Protein AF-A0A957HP42-F1 (afdb_monomer)

Foldseek 3Di:
DDDDDPDDDDPPPVVVVVVVVVVVVVVVVVVCVVVVVVVQQVVLVVCQVVCQWPDFKDADPPFKGFRGWHWDDDAAQKIKIKTAIPAWFKKWKDWPQDWDIDIDTAGRIDIDITRHDDQAWGWIWIDTVRTIIIHTDGGHD

Sequence (141 aa):
MIRREHHAGKGQGLVEYALVLVLVAVVVMAALTLLGPQIGNVFSTVVAGLGGSTGAAVAAPGKPTITMAQFQLRDGNRVVIQVEVSEPTMITVSDKQGGSPVTANCNNGCTPDIFVGGPSSGTLIVTAPGNSKSVFYPAPP

Structure (mmCIF, N/CA/C/O backbone):
data_AF-A0A957HP42-F1
#
_entry.id   AF-A0A957HP42-F1
#
loop_
_atom_site.group_PDB
_atom_site.id
_atom_site.type_symbol
_atom_site.label_atom_id
_atom_site.label_alt_id
_atom_site.label_comp_id
_atom_site.label_asym_id
_atom_site.label_entity_id
_atom_site.label_seq_id
_atom_site.pdbx_PDB_ins_code
_atom_site.Cartn_x
_atom_site.Cartn_y
_atom_site.Cartn_z
_atom_site.occupancy
_atom_site.B_iso_or_equiv
_atom_site.auth_seq_id
_atom_site.auth_comp_id
_atom_site.auth_asym_id
_atom_site.auth_atom_id
_atom_site.pdbx_PDB_model_num
ATOM 1 N N . MET A 1 1 ? 55.758 3.526 -62.093 1.00 48.66 1 MET A N 1
ATOM 2 C CA . MET A 1 1 ? 55.908 3.352 -60.631 1.00 48.66 1 MET A CA 1
ATOM 3 C C . MET A 1 1 ? 54.521 3.257 -60.015 1.00 48.66 1 MET A C 1
ATOM 5 O O . MET A 1 1 ? 53.707 4.143 -60.239 1.00 48.66 1 MET A O 1
ATOM 9 N N . ILE A 1 2 ? 54.224 2.132 -59.363 1.00 56.62 2 ILE A N 1
ATOM 10 C CA . ILE A 1 2 ? 52.902 1.775 -58.831 1.00 56.62 2 ILE A CA 1
ATOM 11 C C . ILE A 1 2 ? 52.727 2.409 -57.443 1.00 56.62 2 ILE A C 1
ATOM 13 O O . ILE A 1 2 ? 53.584 2.250 -56.579 1.00 56.62 2 ILE A O 1
ATOM 17 N N . ARG A 1 3 ? 51.612 3.131 -57.264 1.00 80.12 3 ARG A N 1
ATOM 18 C CA . ARG A 1 3 ? 51.108 3.705 -56.002 1.00 80.12 3 ARG A CA 1
ATOM 19 C C . ARG A 1 3 ? 50.931 2.635 -54.927 1.00 80.12 3 ARG A C 1
ATOM 21 O O . ARG A 1 3 ? 50.341 1.615 -55.270 1.00 80.12 3 ARG A O 1
ATOM 28 N N . ARG A 1 4 ? 51.215 2.954 -53.653 1.00 69.62 4 ARG A N 1
ATOM 29 C CA . ARG A 1 4 ? 50.356 2.616 -52.490 1.00 69.62 4 ARG A CA 1
ATOM 30 C C . ARG A 1 4 ? 50.584 3.604 -51.337 1.00 69.62 4 ARG A C 1
ATOM 32 O O . ARG A 1 4 ? 51.518 3.457 -50.561 1.00 69.62 4 ARG A O 1
ATOM 39 N N . GLU A 1 5 ? 49.691 4.584 -51.231 1.00 66.19 5 GLU A N 1
ATOM 40 C CA . GLU A 1 5 ? 49.451 5.351 -50.006 1.00 66.19 5 GLU A CA 1
ATOM 41 C C . GLU A 1 5 ? 48.684 4.436 -49.035 1.00 66.19 5 GLU A C 1
ATOM 43 O O . GLU A 1 5 ? 47.567 3.998 -49.325 1.00 66.19 5 GLU A O 1
ATOM 48 N N . HIS A 1 6 ? 49.301 4.084 -47.908 1.00 54.78 6 HIS A N 1
ATOM 49 C CA . HIS A 1 6 ? 48.666 3.310 -46.843 1.00 54.78 6 HIS A CA 1
ATOM 50 C C . HIS A 1 6 ? 47.733 4.225 -46.037 1.00 54.78 6 HIS A C 1
ATOM 52 O O . HIS A 1 6 ? 48.156 4.897 -45.099 1.00 54.78 6 HIS A O 1
ATOM 58 N N . HIS A 1 7 ? 46.453 4.257 -46.411 1.00 55.78 7 HIS A N 1
ATOM 59 C CA . HIS A 1 7 ? 45.428 4.987 -45.671 1.00 55.78 7 HIS A CA 1
ATOM 60 C C . HIS A 1 7 ? 45.134 4.350 -44.300 1.00 55.78 7 HIS A C 1
ATOM 62 O O . HIS A 1 7 ? 45.119 3.130 -44.132 1.00 55.78 7 HIS A O 1
ATOM 68 N N . ALA A 1 8 ? 44.931 5.235 -43.324 1.00 57.53 8 ALA A N 1
ATOM 69 C CA . ALA A 1 8 ? 44.820 5.016 -41.889 1.00 57.53 8 ALA A CA 1
ATOM 70 C C . ALA A 1 8 ? 43.832 3.911 -41.467 1.00 57.53 8 ALA A C 1
ATOM 72 O O . ALA A 1 8 ? 42.621 4.056 -41.598 1.00 57.53 8 ALA A O 1
ATOM 73 N N . GLY A 1 9 ? 44.345 2.846 -40.850 1.00 57.22 9 GLY A N 1
ATOM 74 C CA . GLY A 1 9 ? 43.536 1.808 -40.210 1.00 57.22 9 GLY A CA 1
ATOM 75 C C . GLY A 1 9 ? 43.754 1.784 -38.702 1.00 57.22 9 GLY A C 1
ATOM 76 O O . GLY A 1 9 ? 44.596 1.020 -38.236 1.00 57.22 9 GLY A O 1
ATOM 77 N N . LYS A 1 10 ? 43.038 2.616 -37.928 1.00 59.50 10 LYS A N 1
ATOM 78 C CA . LYS A 1 10 ? 42.904 2.403 -36.466 1.00 59.50 10 LYS A CA 1
ATOM 79 C C . LYS A 1 10 ? 41.749 3.138 -35.749 1.00 59.50 10 LYS A C 1
ATOM 81 O O . LYS A 1 10 ? 41.676 3.059 -34.531 1.00 59.50 10 LYS A O 1
ATOM 86 N N . GLY A 1 11 ? 40.843 3.826 -36.455 1.00 56.38 11 GLY A N 1
ATOM 87 C CA . GLY A 1 11 ? 39.751 4.600 -35.824 1.00 56.38 11 GLY A CA 1
ATOM 88 C C . GLY A 1 11 ? 38.321 4.196 -36.201 1.00 56.38 11 GLY A C 1
ATOM 89 O O . GLY A 1 11 ? 37.378 4.672 -35.581 1.00 56.38 11 GLY A O 1
ATOM 90 N N . GLN A 1 12 ? 38.136 3.322 -37.193 1.00 57.66 12 GLN A N 1
ATOM 91 C CA . GLN A 1 12 ? 36.820 3.114 -37.809 1.00 57.66 12 GLN A CA 1
ATOM 92 C C . GLN A 1 12 ? 35.883 2.199 -36.998 1.00 57.66 12 GLN A C 1
ATOM 94 O O . GLN A 1 12 ? 34.676 2.361 -37.072 1.00 57.66 12 GLN A O 1
ATOM 99 N N . GLY A 1 13 ? 36.418 1.320 -36.140 1.00 64.19 13 GLY A N 1
ATOM 100 C CA . GLY A 1 13 ? 35.587 0.450 -35.298 1.00 64.19 13 GLY A CA 1
ATOM 101 C C . GLY A 1 13 ? 35.015 1.136 -34.052 1.00 64.19 13 GLY A C 1
ATOM 102 O O . GLY A 1 13 ? 33.880 0.876 -33.674 1.00 64.19 13 GLY A O 1
ATOM 103 N N . LEU A 1 14 ? 35.763 2.040 -33.403 1.00 82.00 14 LEU A N 1
ATOM 104 C CA . LEU A 1 14 ? 35.334 2.628 -32.121 1.00 82.00 14 LEU A CA 1
ATOM 105 C C . LEU A 1 14 ? 34.072 3.488 -32.253 1.00 82.00 14 LEU A C 1
ATOM 107 O O . LEU A 1 14 ? 33.225 3.466 -31.363 1.00 82.00 14 LEU A O 1
ATOM 111 N N . VAL A 1 15 ? 33.927 4.213 -33.365 1.00 83.88 15 VAL A N 1
ATOM 112 C CA . VAL A 1 15 ? 32.733 5.031 -33.614 1.00 83.88 15 VAL A CA 1
ATOM 113 C C . VAL A 1 15 ? 31.518 4.176 -33.980 1.00 83.88 15 VAL A C 1
ATOM 115 O O . VAL A 1 15 ? 30.416 4.463 -33.525 1.00 83.88 15 VAL A O 1
ATOM 118 N N . GLU A 1 16 ? 31.707 3.088 -34.728 1.00 83.19 16 GLU A N 1
ATOM 119 C CA . GLU A 1 16 ? 30.624 2.168 -35.095 1.00 83.19 16 GLU A CA 1
ATOM 120 C C . GLU A 1 16 ? 30.038 1.480 -33.854 1.00 83.19 16 GLU A C 1
ATOM 122 O O . GLU A 1 16 ? 28.819 1.476 -33.667 1.00 83.19 16 GLU A O 1
ATOM 127 N N . TYR A 1 17 ? 30.890 0.994 -32.942 1.00 88.12 17 TYR A N 1
ATOM 128 C CA . TYR A 1 17 ? 30.423 0.437 -31.668 1.00 88.12 17 TYR A CA 1
ATOM 129 C C . TYR A 1 17 ? 29.781 1.501 -30.773 1.00 88.12 17 TYR A C 1
ATOM 131 O O . TYR A 1 17 ? 28.771 1.218 -30.132 1.00 88.12 17 TYR A O 1
ATOM 139 N N . ALA A 1 18 ? 30.299 2.734 -30.754 1.00 89.06 18 ALA A N 1
ATOM 140 C CA . ALA A 1 18 ? 29.691 3.821 -29.988 1.00 89.06 18 ALA A CA 1
ATOM 141 C C . ALA A 1 18 ? 28.269 4.152 -30.479 1.00 89.06 18 ALA A C 1
ATOM 143 O O . ALA A 1 18 ? 27.368 4.328 -29.660 1.00 89.06 18 ALA A O 1
ATOM 144 N N . LEU A 1 19 ? 28.036 4.173 -31.795 1.00 89.94 19 LEU A N 1
ATOM 145 C CA . LEU A 1 19 ? 26.710 4.440 -32.365 1.00 89.94 19 LEU A CA 1
ATOM 146 C C . LEU A 1 19 ? 25.709 3.315 -32.071 1.00 89.94 19 LEU A C 1
ATOM 148 O O . LEU A 1 19 ? 24.558 3.595 -31.732 1.00 89.94 19 LEU A O 1
ATOM 152 N N . VAL A 1 20 ? 26.143 2.052 -32.122 1.00 92.00 20 VAL A N 1
ATOM 153 C CA . VAL A 1 20 ? 25.298 0.914 -31.723 1.00 92.00 20 VAL A CA 1
ATOM 154 C C . VAL A 1 20 ? 24.983 0.963 -30.225 1.00 92.00 20 VAL A C 1
ATOM 156 O O . VAL A 1 20 ? 23.837 0.738 -29.839 1.00 92.00 20 VAL A O 1
ATOM 159 N N . LEU A 1 21 ? 25.951 1.314 -29.374 1.00 92.81 21 LEU A N 1
ATOM 160 C CA . LEU A 1 21 ? 25.721 1.452 -27.932 1.00 92.81 21 LEU A CA 1
ATOM 161 C C . LEU A 1 21 ? 24.724 2.570 -27.604 1.00 92.81 21 LEU A C 1
ATOM 163 O O . LEU A 1 21 ? 23.861 2.373 -26.750 1.00 92.81 21 LEU A O 1
ATOM 167 N N . VAL A 1 22 ? 24.787 3.708 -28.302 1.00 95.12 22 VAL A N 1
ATOM 168 C CA . VAL A 1 22 ? 23.803 4.793 -28.143 1.00 95.12 22 VAL A CA 1
ATOM 169 C C . VAL A 1 22 ? 22.409 4.330 -28.570 1.00 95.12 22 VAL A C 1
ATOM 171 O O . VAL A 1 22 ? 21.439 4.578 -27.854 1.00 95.12 22 VAL A O 1
ATOM 174 N N . LEU A 1 23 ? 22.297 3.608 -29.689 1.00 95.25 23 LEU A N 1
ATOM 175 C CA . LEU A 1 23 ? 21.017 3.069 -30.152 1.00 95.25 23 LEU A CA 1
ATOM 176 C C . LEU A 1 23 ? 20.411 2.091 -29.133 1.00 95.25 23 LEU A C 1
ATOM 178 O O . LEU A 1 23 ? 19.238 2.215 -28.779 1.00 95.25 23 LEU A O 1
ATOM 182 N N . VAL A 1 24 ? 21.212 1.157 -28.615 1.00 96.44 24 VAL A N 1
ATOM 183 C CA . VAL A 1 24 ? 20.773 0.207 -27.580 1.00 96.44 24 VAL A CA 1
ATOM 184 C C . VAL A 1 24 ? 20.373 0.939 -26.299 1.00 96.44 24 VAL A C 1
ATOM 186 O O . VAL A 1 24 ? 19.346 0.606 -25.711 1.00 96.44 24 VAL A O 1
ATOM 189 N N . ALA A 1 25 ? 21.120 1.966 -25.885 1.00 96.50 25 ALA A N 1
ATOM 190 C CA . ALA A 1 25 ? 20.790 2.755 -24.699 1.00 96.50 25 ALA A CA 1
ATOM 191 C C . ALA A 1 25 ? 19.409 3.422 -24.813 1.00 96.50 25 ALA A C 1
ATOM 193 O O . ALA A 1 25 ? 18.625 3.367 -23.866 1.00 96.50 25 ALA A O 1
ATOM 194 N N . VAL A 1 26 ? 19.070 3.989 -25.977 1.00 96.56 26 VAL A N 1
ATOM 195 C CA . VAL A 1 26 ? 17.741 4.580 -26.221 1.00 96.56 26 VAL A CA 1
ATOM 196 C C . VAL A 1 26 ? 16.641 3.521 -26.132 1.00 96.56 26 VAL A C 1
ATOM 198 O O . VAL A 1 26 ? 15.614 3.754 -25.492 1.00 96.56 26 VAL A O 1
ATOM 201 N N . VAL A 1 27 ? 16.863 2.342 -26.719 1.00 96.81 27 VAL A N 1
ATOM 202 C CA . VAL A 1 27 ? 15.902 1.230 -26.659 1.00 96.81 27 VAL A CA 1
ATOM 203 C C . VAL A 1 27 ? 15.682 0.761 -25.219 1.00 96.81 27 VAL A C 1
ATOM 205 O O . VAL A 1 27 ? 14.538 0.574 -24.813 1.00 96.81 27 VAL A O 1
ATOM 208 N N . VAL A 1 28 ? 16.744 0.616 -24.423 1.00 96.81 28 VAL A N 1
ATOM 209 C CA . VAL A 1 28 ? 16.635 0.214 -23.010 1.00 96.81 28 VAL A CA 1
ATOM 210 C C . VAL A 1 28 ? 15.888 1.268 -22.194 1.00 96.81 28 VAL A C 1
ATOM 212 O O . VAL A 1 28 ? 15.012 0.912 -21.409 1.00 96.81 28 VAL A O 1
ATOM 215 N N . MET A 1 29 ? 16.169 2.557 -22.407 1.00 96.38 29 MET A N 1
ATOM 216 C CA . MET A 1 29 ? 15.436 3.638 -21.740 1.00 96.38 29 MET A CA 1
ATOM 217 C C . MET A 1 29 ? 13.943 3.595 -22.076 1.00 96.38 29 MET A C 1
ATOM 219 O O . MET A 1 29 ? 13.118 3.693 -21.171 1.00 96.38 29 MET A O 1
ATOM 223 N N . ALA A 1 30 ? 13.586 3.390 -23.346 1.00 96.38 30 ALA A N 1
ATOM 224 C CA . ALA A 1 30 ? 12.192 3.231 -23.756 1.00 96.38 30 ALA A CA 1
ATOM 225 C C . ALA A 1 30 ? 11.546 1.981 -23.131 1.00 96.38 30 ALA A C 1
ATOM 227 O O . ALA A 1 30 ? 10.423 2.039 -22.636 1.00 96.38 30 ALA A O 1
ATOM 228 N N . ALA A 1 31 ? 12.255 0.852 -23.093 1.00 95.81 31 ALA A N 1
ATOM 229 C CA . ALA A 1 31 ? 11.741 -0.367 -22.477 1.00 95.81 31 ALA A CA 1
ATOM 230 C C . ALA A 1 31 ? 11.483 -0.184 -20.970 1.00 95.81 31 ALA A C 1
ATOM 232 O O . ALA A 1 31 ? 10.421 -0.569 -20.483 1.00 95.81 31 ALA A O 1
ATOM 233 N N . LEU A 1 32 ? 12.412 0.437 -20.234 1.00 95.44 32 LEU A N 1
ATOM 234 C CA . 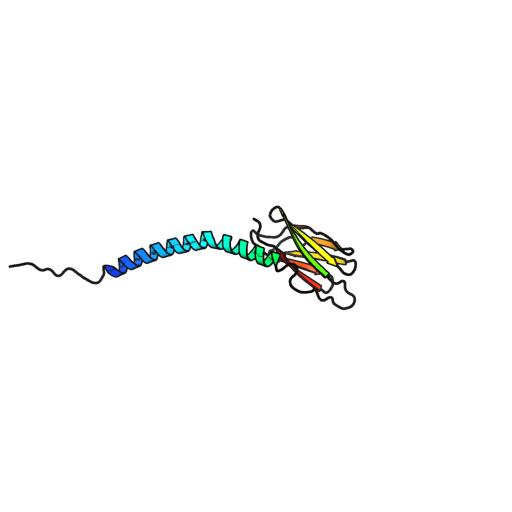LEU A 1 32 ? 12.275 0.661 -18.791 1.00 95.44 32 LEU A CA 1
ATOM 235 C C . LEU A 1 32 ? 11.141 1.637 -18.451 1.00 95.44 32 LEU A C 1
ATOM 237 O O . LEU A 1 32 ? 10.434 1.414 -17.468 1.00 95.44 32 LEU A O 1
ATOM 241 N N . THR A 1 33 ? 10.931 2.687 -19.251 1.00 94.75 33 THR A N 1
ATOM 242 C CA . THR A 1 33 ? 9.847 3.654 -19.002 1.00 94.75 33 THR A CA 1
ATOM 243 C C . THR A 1 33 ? 8.464 3.063 -19.263 1.00 94.75 33 THR A C 1
ATOM 245 O O . THR A 1 33 ? 7.529 3.392 -18.536 1.00 94.75 33 THR A O 1
ATOM 248 N N . LEU A 1 34 ? 8.328 2.165 -20.245 1.00 92.81 34 LEU A N 1
ATOM 249 C CA . LEU A 1 34 ? 7.057 1.498 -20.545 1.00 92.81 34 LEU A CA 1
ATOM 250 C C . LEU A 1 34 ? 6.764 0.335 -19.587 1.00 92.81 34 LEU A C 1
ATOM 252 O O . LEU A 1 34 ? 5.640 0.196 -19.107 1.00 92.81 34 LEU A O 1
ATOM 256 N N . LEU A 1 35 ? 7.759 -0.512 -19.313 1.00 94.00 35 LEU A N 1
ATOM 257 C CA . LEU A 1 35 ? 7.564 -1.733 -18.525 1.00 94.00 35 LEU A CA 1
ATOM 258 C C . LEU A 1 35 ? 7.594 -1.479 -17.015 1.00 94.00 35 LEU A C 1
ATOM 260 O O . LEU A 1 35 ? 6.951 -2.215 -16.268 1.00 94.00 35 LEU A O 1
ATOM 264 N N . GLY A 1 36 ? 8.303 -0.444 -16.553 1.00 90.25 36 GLY A N 1
ATOM 265 C CA . GLY A 1 36 ? 8.434 -0.126 -15.128 1.00 90.25 36 GLY A CA 1
ATOM 266 C C . GLY A 1 36 ? 7.085 -0.015 -14.399 1.00 90.25 36 GLY A C 1
ATOM 267 O O . GLY A 1 36 ? 6.869 -0.752 -13.433 1.00 90.25 36 GLY A O 1
ATOM 268 N N . PRO A 1 37 ? 6.146 0.831 -14.868 1.00 88.81 37 PRO A N 1
ATOM 269 C CA . PRO A 1 37 ? 4.826 0.967 -14.247 1.00 88.81 37 PRO A CA 1
ATOM 270 C C . PRO A 1 37 ? 3.995 -0.321 -14.292 1.00 88.81 37 PRO A C 1
ATOM 272 O O . PRO A 1 37 ? 3.349 -0.677 -13.309 1.00 88.81 37 PRO A O 1
ATOM 275 N N . GLN A 1 38 ? 4.049 -1.060 -15.406 1.00 90.31 38 GLN A N 1
ATOM 276 C CA . GLN A 1 38 ? 3.277 -2.297 -15.573 1.00 90.31 38 GLN A CA 1
ATOM 277 C C . GLN A 1 38 ? 3.693 -3.361 -14.552 1.00 90.31 38 GLN A C 1
ATOM 279 O O . GLN A 1 38 ? 2.844 -3.966 -13.896 1.00 90.31 38 GLN A O 1
ATOM 284 N N . ILE A 1 39 ? 5.002 -3.551 -14.370 1.00 91.31 39 ILE A N 1
ATOM 285 C CA . ILE A 1 39 ? 5.550 -4.495 -13.389 1.00 91.31 39 ILE A CA 1
ATOM 286 C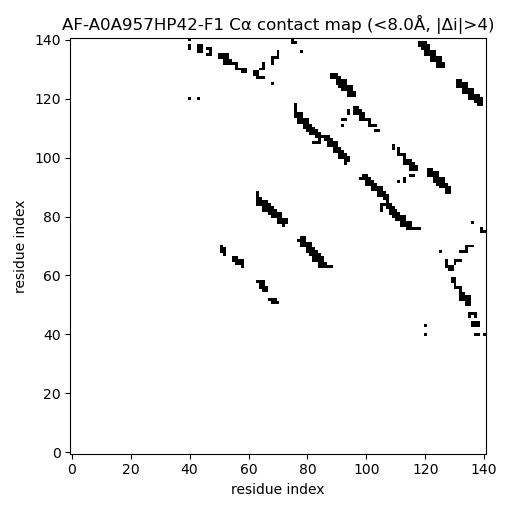 C . ILE A 1 39 ? 5.187 -4.053 -11.963 1.00 91.31 39 ILE A C 1
ATOM 288 O O . ILE A 1 39 ? 4.791 -4.885 -11.143 1.00 91.31 39 ILE A O 1
ATOM 292 N N . GLY A 1 40 ? 5.270 -2.748 -11.680 1.00 89.25 40 GLY A N 1
ATOM 293 C CA . GLY A 1 40 ? 4.893 -2.173 -10.388 1.00 89.25 40 GLY A CA 1
ATOM 294 C C . GLY A 1 40 ? 3.439 -2.463 -10.010 1.00 89.25 40 GLY A C 1
ATOM 295 O O . GLY A 1 40 ? 3.180 -2.936 -8.903 1.00 89.25 40 GLY A O 1
ATOM 296 N N . ASN A 1 41 ? 2.500 -2.265 -10.938 1.00 88.94 41 ASN A N 1
ATOM 297 C CA . ASN A 1 41 ? 1.071 -2.491 -10.696 1.00 88.94 41 ASN A CA 1
ATOM 298 C C . ASN A 1 41 ? 0.750 -3.969 -10.428 1.00 88.94 41 ASN A C 1
ATOM 300 O O . ASN A 1 41 ? -0.022 -4.285 -9.516 1.00 88.94 41 ASN A O 1
ATOM 304 N N . VAL A 1 42 ? 1.381 -4.885 -11.170 1.00 90.25 42 VAL A N 1
ATOM 305 C CA . VAL A 1 42 ? 1.215 -6.332 -10.956 1.00 90.25 42 VAL A CA 1
ATOM 306 C C . VAL A 1 42 ? 1.744 -6.737 -9.583 1.00 90.25 42 VAL A C 1
ATOM 308 O O . VAL A 1 42 ? 1.022 -7.365 -8.808 1.00 90.25 42 VAL A O 1
ATOM 311 N N . PHE A 1 43 ? 2.979 -6.349 -9.247 1.00 89.88 43 PHE A N 1
ATOM 312 C CA . PHE A 1 43 ? 3.573 -6.699 -7.956 1.00 89.88 43 PHE A CA 1
ATOM 313 C C . PHE A 1 43 ? 2.771 -6.113 -6.792 1.00 89.88 43 PHE A C 1
ATOM 315 O O . PHE A 1 43 ? 2.512 -6.791 -5.801 1.00 89.88 43 PHE A O 1
ATOM 322 N N . SER A 1 44 ? 2.312 -4.875 -6.944 1.00 88.50 44 SER A N 1
ATOM 323 C CA . SER A 1 44 ? 1.473 -4.200 -5.968 1.00 88.50 44 SER A CA 1
ATOM 324 C C . SER A 1 44 ? 0.148 -4.931 -5.720 1.00 88.50 44 SER A C 1
ATOM 326 O O . SER A 1 44 ? -0.217 -5.178 -4.573 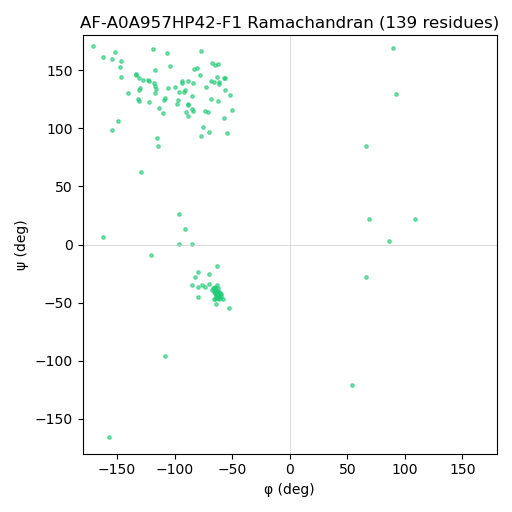1.00 88.50 44 SER A O 1
ATOM 328 N N . THR A 1 45 ? -0.536 -5.364 -6.781 1.00 88.38 45 THR A N 1
ATOM 329 C CA . THR A 1 45 ? -1.785 -6.138 -6.671 1.00 88.38 45 THR A CA 1
ATOM 330 C C . THR A 1 45 ? -1.562 -7.453 -5.925 1.00 88.38 45 THR A C 1
ATOM 332 O O . THR A 1 45 ? -2.353 -7.821 -5.056 1.00 88.38 45 THR A O 1
ATOM 335 N N . VAL A 1 46 ? -0.452 -8.137 -6.211 1.00 88.44 46 VAL A N 1
ATOM 336 C CA . VAL A 1 46 ? -0.069 -9.385 -5.538 1.00 88.44 46 VAL A CA 1
ATOM 337 C C . VAL A 1 46 ? 0.228 -9.146 -4.056 1.00 88.44 46 VAL A C 1
ATOM 339 O O . VAL A 1 46 ? -0.301 -9.862 -3.206 1.00 88.44 46 VAL A O 1
ATOM 342 N N . VAL A 1 47 ? 1.015 -8.118 -3.724 1.00 86.19 47 VAL A N 1
ATOM 343 C CA . VAL A 1 47 ? 1.307 -7.749 -2.329 1.00 86.19 47 VAL A CA 1
ATOM 344 C C . VAL A 1 47 ? 0.040 -7.340 -1.590 1.00 86.19 47 VAL A C 1
ATOM 346 O O . VAL A 1 47 ? -0.104 -7.695 -0.430 1.00 86.19 47 VAL A O 1
ATOM 349 N N . ALA A 1 48 ? -0.899 -6.653 -2.235 1.00 83.94 48 ALA A N 1
ATOM 350 C CA . ALA A 1 48 ? -2.173 -6.315 -1.616 1.00 83.94 48 ALA A CA 1
ATOM 351 C C . ALA A 1 48 ? -3.015 -7.569 -1.333 1.00 83.94 48 ALA A C 1
ATOM 353 O O . ALA A 1 48 ? -3.493 -7.753 -0.216 1.00 83.94 48 ALA A O 1
ATOM 354 N N . GLY A 1 49 ? -3.126 -8.476 -2.308 1.00 79.75 49 GLY A N 1
ATOM 355 C CA . GLY A 1 49 ? -3.858 -9.734 -2.149 1.00 79.75 49 GLY A CA 1
ATOM 356 C C . GLY A 1 49 ? -3.263 -10.668 -1.087 1.00 79.75 49 GLY A C 1
ATOM 357 O O . GLY A 1 49 ? -4.008 -11.335 -0.375 1.00 79.75 49 GLY A O 1
ATOM 358 N N . LEU A 1 50 ? -1.934 -10.694 -0.944 1.00 83.31 50 LEU A N 1
ATOM 359 C CA . LEU A 1 50 ? -1.225 -11.492 0.070 1.00 83.31 50 LEU A CA 1
ATOM 360 C C . LEU A 1 50 ? -1.129 -10.785 1.431 1.00 83.31 50 LEU A C 1
ATOM 362 O O . LEU A 1 50 ? -1.146 -11.425 2.479 1.00 83.31 50 LEU A O 1
ATOM 366 N N . GLY A 1 51 ? -0.983 -9.463 1.413 1.00 68.56 51 GLY A N 1
ATOM 367 C CA . GLY A 1 51 ? -0.678 -8.587 2.544 1.00 68.56 51 GLY A CA 1
ATOM 368 C C . GLY A 1 51 ? -1.909 -7.944 3.170 1.00 68.56 51 GLY A C 1
ATOM 369 O O . GLY A 1 51 ? -1.799 -6.870 3.770 1.00 68.56 51 GLY A O 1
ATOM 370 N N . GLY A 1 52 ? -3.072 -8.591 3.052 1.00 67.44 52 GLY A N 1
ATOM 371 C CA . GLY A 1 52 ? -4.255 -8.274 3.841 1.00 67.44 52 GLY A CA 1
ATOM 372 C C . GLY A 1 52 ? -3.908 -8.311 5.330 1.00 67.44 52 GLY A C 1
ATOM 373 O O . GLY A 1 52 ? -3.909 -9.362 5.965 1.00 67.44 52 GLY A O 1
ATOM 374 N N . SER A 1 53 ? -3.601 -7.141 5.888 1.00 64.56 53 SER A N 1
ATOM 375 C CA . SER A 1 53 ? -3.203 -6.934 7.279 1.00 64.56 53 SER A CA 1
ATOM 376 C C . SER A 1 53 ? -1.837 -7.580 7.639 1.00 64.56 53 SER A C 1
ATOM 378 O O . SER A 1 53 ? -1.756 -8.668 8.211 1.00 64.56 53 SER A O 1
ATOM 380 N N . THR A 1 54 ? -0.715 -6.896 7.392 1.00 64.19 54 THR A N 1
ATOM 381 C CA . THR A 1 54 ? 0.628 -7.417 7.729 1.00 64.19 54 THR A CA 1
ATOM 382 C C . THR A 1 54 ? 0.871 -7.442 9.249 1.00 64.19 54 THR A C 1
ATOM 384 O O . THR A 1 54 ? 1.212 -6.427 9.851 1.00 64.19 54 THR A O 1
ATOM 387 N N . GLY A 1 55 ? 0.662 -8.614 9.870 1.00 66.00 55 GLY A N 1
ATOM 388 C CA . GLY A 1 55 ? 1.041 -8.966 11.256 1.00 66.00 55 GLY A CA 1
ATOM 389 C C . GLY A 1 55 ? -0.037 -8.723 12.320 1.00 66.00 55 GLY A C 1
ATOM 390 O O . GLY A 1 55 ? -0.616 -7.652 12.364 1.00 66.00 55 GLY A O 1
ATOM 391 N N . ALA A 1 56 ? -0.362 -9.694 13.178 1.00 69.88 56 ALA A N 1
ATOM 392 C CA . ALA A 1 56 ? -1.381 -9.520 14.225 1.00 69.88 56 ALA A CA 1
ATOM 393 C C . ALA A 1 56 ? -1.112 -8.256 15.069 1.00 69.88 56 ALA A C 1
ATOM 395 O O . ALA A 1 56 ? 0.006 -8.062 15.546 1.00 69.88 56 ALA A O 1
ATOM 396 N N . ALA A 1 57 ? -2.111 -7.381 15.231 1.00 75.75 57 ALA A N 1
ATOM 397 C CA . ALA A 1 57 ? -1.953 -6.233 16.113 1.00 75.75 57 ALA A CA 1
ATOM 398 C C . ALA A 1 57 ? -1.937 -6.757 17.550 1.00 75.75 57 ALA A C 1
ATOM 400 O O . ALA A 1 57 ? -2.928 -7.303 18.025 1.00 75.75 57 ALA A O 1
ATOM 401 N N . VAL A 1 58 ? -0.808 -6.622 18.238 1.00 79.00 58 VAL A N 1
ATOM 402 C CA . VAL A 1 58 ? -0.724 -6.977 19.656 1.00 79.00 58 VAL A CA 1
ATOM 403 C C . VAL A 1 58 ? -1.198 -5.769 20.452 1.00 79.00 58 VAL A C 1
ATOM 405 O O . VAL A 1 58 ? -0.599 -4.699 20.361 1.00 79.00 58 VAL A O 1
ATOM 408 N N . ALA A 1 59 ? -2.300 -5.911 21.188 1.00 82.75 59 ALA A N 1
ATOM 409 C CA . ALA A 1 59 ? -2.780 -4.855 22.071 1.00 82.75 59 ALA A CA 1
ATOM 410 C C . ALA A 1 59 ? -1.979 -4.798 23.372 1.00 82.75 59 ALA A C 1
ATOM 412 O O . ALA A 1 59 ? -1.580 -5.822 23.929 1.00 82.75 59 ALA A O 1
ATOM 413 N N . ALA A 1 60 ? -1.802 -3.582 23.885 1.00 84.00 60 ALA A N 1
ATOM 414 C CA . ALA A 1 60 ? -1.423 -3.390 25.276 1.00 84.00 60 ALA A CA 1
ATOM 415 C C . ALA A 1 60 ? -2.516 -3.944 26.225 1.00 84.00 60 ALA A C 1
ATOM 417 O O . ALA A 1 60 ? -3.690 -3.996 25.846 1.00 84.00 60 ALA A O 1
ATOM 418 N N . PRO A 1 61 ? -2.174 -4.328 27.471 1.00 85.12 61 PRO A N 1
ATOM 419 C CA . PRO A 1 61 ? -3.148 -4.843 28.434 1.00 85.12 61 PRO A CA 1
ATOM 420 C C . PRO A 1 61 ? -4.308 -3.865 28.680 1.00 85.12 61 PRO A C 1
ATOM 422 O O . PRO A 1 61 ? -4.084 -2.675 28.906 1.00 85.12 61 PRO A O 1
ATOM 425 N N . GLY A 1 62 ? -5.546 -4.370 28.650 1.00 86.94 62 GLY A N 1
ATOM 426 C CA . GLY A 1 62 ? -6.756 -3.567 28.871 1.00 86.94 62 GLY A CA 1
ATOM 427 C C . GLY A 1 62 ? -7.069 -2.567 27.750 1.00 86.94 62 GLY A C 1
ATOM 428 O O . GLY A 1 62 ? -7.736 -1.561 28.000 1.00 86.94 62 GLY A O 1
ATOM 429 N N . LYS A 1 63 ? -6.543 -2.792 26.539 1.00 89.62 63 LYS A N 1
ATOM 430 C CA . LYS A 1 63 ? -6.840 -2.002 25.340 1.00 89.62 63 LYS A CA 1
ATOM 431 C C . LYS A 1 63 ? -7.512 -2.856 24.256 1.00 89.62 63 LYS A C 1
ATOM 433 O O . LYS A 1 63 ? -7.207 -4.045 24.151 1.00 89.62 63 LYS A O 1
ATOM 438 N N . PRO A 1 64 ? -8.369 -2.250 23.412 1.00 91.38 64 PRO A N 1
ATOM 439 C CA . PRO A 1 64 ? -9.002 -2.940 22.294 1.00 91.38 64 PRO A CA 1
ATOM 440 C C . PRO A 1 64 ? -7.954 -3.452 21.301 1.00 91.38 64 PRO A C 1
ATOM 442 O O . PRO A 1 64 ? -6.999 -2.753 20.951 1.00 91.38 64 PRO A O 1
ATOM 445 N N . THR A 1 65 ? -8.146 -4.675 20.815 1.00 91.12 65 THR A N 1
ATOM 446 C CA . THR A 1 65 ? -7.288 -5.301 19.805 1.00 91.12 65 THR A CA 1
ATOM 447 C C . THR A 1 65 ? -7.883 -5.123 18.418 1.00 91.12 65 THR A C 1
ATOM 449 O O . THR A 1 65 ? -9.054 -5.433 18.221 1.00 91.12 65 THR A O 1
ATOM 452 N N . ILE A 1 66 ? -7.079 -4.675 17.447 1.00 92.25 66 ILE A N 1
ATOM 453 C CA . ILE A 1 66 ? -7.453 -4.749 16.028 1.00 92.25 66 ILE A CA 1
ATOM 454 C C . ILE A 1 66 ? -7.300 -6.210 15.587 1.00 92.25 66 ILE A C 1
ATOM 456 O O . ILE A 1 66 ? -6.183 -6.680 15.355 1.00 92.25 66 ILE A O 1
ATOM 460 N N . THR A 1 67 ? -8.409 -6.938 15.496 1.00 90.06 67 THR A N 1
ATOM 461 C CA . THR A 1 67 ? -8.419 -8.353 15.095 1.00 90.06 67 THR A CA 1
ATOM 462 C C . THR A 1 67 ? -8.235 -8.504 13.590 1.00 90.06 67 THR A C 1
ATOM 464 O O . THR A 1 67 ? -7.526 -9.406 13.144 1.00 90.06 67 THR A O 1
ATOM 467 N N . MET A 1 68 ? -8.784 -7.575 12.804 1.00 88.69 68 MET A N 1
ATOM 468 C CA . MET A 1 68 ? -8.688 -7.580 11.347 1.00 88.69 68 MET A CA 1
ATOM 469 C C . MET A 1 68 ? -8.639 -6.152 10.797 1.00 88.69 68 MET A C 1
ATOM 471 O O . MET A 1 68 ? -9.290 -5.254 11.321 1.00 88.69 68 MET A O 1
ATOM 475 N N . ALA A 1 69 ? -7.873 -5.943 9.725 1.00 90.12 69 ALA A N 1
ATOM 476 C CA . ALA A 1 69 ? -7.914 -4.712 8.940 1.00 90.12 69 ALA A CA 1
ATOM 477 C C . ALA A 1 69 ? -7.584 -5.020 7.475 1.00 90.12 69 ALA A C 1
ATOM 479 O O . ALA A 1 69 ? -6.435 -5.306 7.145 1.00 90.12 69 ALA A O 1
ATOM 480 N N . GLN A 1 70 ? -8.577 -4.994 6.595 1.00 88.50 70 GLN A N 1
ATOM 481 C CA . GLN A 1 70 ? -8.418 -5.334 5.181 1.00 88.50 70 GLN A CA 1
ATOM 482 C C . GLN A 1 70 ? -8.873 -4.175 4.308 1.00 88.50 70 GLN A C 1
ATOM 484 O O . GLN A 1 70 ? -9.851 -3.505 4.623 1.00 88.50 70 GLN A O 1
ATOM 489 N N . PHE A 1 71 ? -8.163 -3.923 3.213 1.00 87.56 71 PHE A N 1
ATOM 490 C CA . PHE A 1 71 ? -8.594 -2.932 2.236 1.00 87.56 71 PHE A CA 1
ATOM 491 C C . PHE A 1 71 ? -9.611 -3.547 1.272 1.00 87.56 71 PHE A C 1
ATOM 493 O O . PHE A 1 71 ? -9.566 -4.736 0.958 1.00 87.56 71 PHE A O 1
ATOM 500 N N . GLN A 1 72 ? -10.492 -2.702 0.763 1.00 86.12 72 GLN A N 1
ATOM 501 C CA . GLN A 1 72 ? -11.316 -2.946 -0.403 1.00 86.12 72 GLN A CA 1
ATOM 502 C C . GLN A 1 72 ? -11.197 -1.739 -1.330 1.00 86.12 72 GLN A C 1
ATOM 504 O O . GLN A 1 72 ? -11.273 -0.583 -0.900 1.00 86.12 72 GLN A O 1
ATOM 509 N N . LEU A 1 73 ? -10.982 -2.018 -2.612 1.00 77.00 73 LEU A N 1
ATOM 510 C CA . LEU A 1 73 ? -10.947 -0.986 -3.639 1.00 77.00 73 LEU A CA 1
ATOM 511 C C . LEU A 1 73 ? -12.361 -0.473 -3.886 1.00 77.00 73 LEU A C 1
ATOM 513 O O . LEU A 1 73 ? -13.303 -1.261 -3.978 1.00 77.00 73 LEU A O 1
ATOM 517 N N . ARG A 1 74 ? -12.490 0.851 -3.983 1.00 81.00 74 ARG A N 1
ATOM 518 C CA . ARG A 1 74 ? -13.727 1.511 -4.393 1.00 81.00 74 ARG A CA 1
ATOM 519 C C . ARG A 1 74 ? -13.526 2.088 -5.792 1.00 81.00 74 ARG A C 1
ATOM 521 O O . ARG A 1 74 ? -13.578 1.334 -6.752 1.00 81.00 74 ARG A O 1
ATOM 528 N N . ASP A 1 75 ? -13.182 3.371 -5.892 1.00 78.38 75 ASP A N 1
ATOM 529 C CA . ASP A 1 75 ? -13.021 4.097 -7.153 1.00 78.38 75 ASP A CA 1
ATOM 530 C C . ASP A 1 75 ? -11.818 5.051 -7.066 1.00 78.38 75 ASP A C 1
ATOM 532 O O . ASP A 1 75 ? -11.708 5.838 -6.119 1.00 78.38 75 ASP A O 1
ATOM 536 N N . GLY A 1 76 ? -10.923 5.010 -8.059 1.00 79.88 76 GLY A N 1
ATOM 537 C CA . GLY A 1 76 ? -9.735 5.872 -8.122 1.00 79.88 76 GLY A CA 1
ATOM 538 C C . GLY A 1 76 ? -8.870 5.798 -6.854 1.00 79.88 76 GLY A C 1
ATOM 539 O O . GLY A 1 76 ? -8.421 4.724 -6.469 1.00 79.88 76 GLY A O 1
ATOM 540 N N . ASN A 1 77 ? -8.674 6.943 -6.186 1.00 84.25 77 ASN A N 1
ATOM 541 C CA . ASN A 1 77 ? -7.891 7.079 -4.945 1.00 84.25 77 ASN A CA 1
ATOM 542 C C . ASN A 1 77 ? -8.715 6.922 -3.648 1.00 84.25 77 ASN A C 1
ATOM 544 O O . ASN A 1 77 ? -8.254 7.298 -2.568 1.00 84.25 77 ASN A O 1
ATOM 548 N N . ARG A 1 78 ? -9.953 6.414 -3.714 1.00 86.81 78 ARG A N 1
ATOM 549 C CA . ARG A 1 78 ? -10.751 6.115 -2.513 1.00 86.81 78 ARG A CA 1
ATOM 550 C C . ARG A 1 78 ? -10.653 4.638 -2.159 1.00 86.81 78 ARG A C 1
ATOM 552 O O . ARG A 1 78 ? -11.058 3.773 -2.935 1.00 86.81 78 ARG A O 1
ATOM 559 N N . VAL A 1 79 ? -10.175 4.370 -0.947 1.00 88.56 79 VAL A N 1
ATOM 560 C CA . VAL A 1 79 ? -10.024 3.020 -0.394 1.00 88.56 79 VAL A CA 1
ATOM 561 C C . VAL A 1 79 ? -10.941 2.878 0.813 1.00 88.56 79 VAL A C 1
ATOM 563 O O . VAL A 1 79 ? -10.990 3.764 1.666 1.00 88.56 79 VAL A O 1
ATOM 566 N N . VAL A 1 80 ? -11.671 1.767 0.889 1.00 90.81 80 VAL A N 1
ATOM 567 C CA . VAL A 1 80 ? -12.475 1.406 2.064 1.00 90.81 80 VAL A CA 1
ATOM 568 C C . VAL A 1 80 ? -11.688 0.395 2.879 1.00 90.81 80 VAL A C 1
ATOM 570 O O . VAL A 1 80 ? -11.127 -0.541 2.316 1.00 90.81 80 VAL A O 1
ATOM 573 N N . ILE A 1 81 ? -11.639 0.551 4.197 1.00 92.00 81 ILE A N 1
ATOM 574 C CA . ILE A 1 81 ? -11.002 -0.431 5.078 1.00 92.00 81 ILE A CA 1
ATOM 575 C C . ILE A 1 81 ? -12.078 -1.150 5.870 1.00 92.00 81 ILE A C 1
ATOM 577 O O . ILE A 1 81 ? -12.823 -0.504 6.587 1.00 92.00 81 ILE A O 1
ATOM 581 N N . GLN A 1 82 ? -12.137 -2.475 5.802 1.00 92.44 82 GLN A N 1
ATOM 582 C CA . GLN A 1 82 ? -12.895 -3.283 6.753 1.00 92.44 82 GLN A CA 1
ATOM 583 C C . GLN A 1 82 ? -12.034 -3.527 7.990 1.00 92.44 82 GLN A C 1
ATOM 585 O O . GLN A 1 82 ? -10.994 -4.181 7.895 1.00 92.44 82 GLN A O 1
ATOM 590 N N . VAL A 1 83 ? -12.447 -2.994 9.138 1.00 93.62 83 VAL A N 1
ATOM 591 C CA . VAL A 1 83 ? -11.752 -3.183 10.418 1.00 93.62 83 VAL A CA 1
ATOM 592 C C . VAL A 1 83 ? -12.658 -3.925 11.387 1.00 93.62 83 VAL A C 1
ATOM 594 O O . VAL A 1 83 ? -13.837 -3.594 11.511 1.00 93.62 83 VAL A O 1
ATOM 597 N N . GLU A 1 84 ? -12.085 -4.889 12.098 1.00 92.38 84 GLU A N 1
ATOM 598 C CA . GLU A 1 84 ? -12.718 -5.599 13.207 1.00 92.38 84 GLU A CA 1
ATOM 599 C C . GLU A 1 84 ? -11.913 -5.348 14.487 1.00 92.38 84 GLU A C 1
ATOM 601 O O . GLU A 1 84 ? -10.675 -5.295 14.465 1.00 92.38 84 GLU A O 1
ATOM 606 N N . VAL A 1 85 ? -12.623 -5.130 15.595 1.00 93.00 85 VAL A N 1
ATOM 607 C CA . VAL A 1 85 ? -12.033 -4.786 16.896 1.00 93.00 85 VAL A CA 1
ATOM 608 C C . VAL A 1 85 ? -12.653 -5.621 18.007 1.00 93.00 85 VAL A C 1
ATOM 610 O O . VAL A 1 85 ? -13.844 -5.915 17.975 1.00 93.00 85 VAL A O 1
ATOM 613 N N . SER A 1 86 ? -11.854 -5.973 19.016 1.00 91.81 86 SER A N 1
ATOM 614 C CA . SER A 1 86 ? -12.316 -6.800 20.141 1.00 91.81 86 SER A CA 1
ATOM 615 C C . SER A 1 86 ? -13.295 -6.087 21.082 1.00 91.81 86 SER A C 1
ATOM 617 O O . SER A 1 86 ? -14.060 -6.748 21.774 1.00 91.81 86 SER A O 1
ATOM 619 N N . GLU A 1 87 ? -13.241 -4.754 21.149 1.00 91.50 87 GLU A N 1
ATOM 620 C CA . GLU A 1 87 ? -14.070 -3.911 22.018 1.00 91.50 87 GLU A CA 1
ATOM 621 C C . GLU A 1 87 ? -14.371 -2.568 21.319 1.00 91.50 87 GLU A C 1
ATOM 623 O O . GLU A 1 87 ? -13.603 -2.164 20.436 1.00 91.50 87 GLU A O 1
ATOM 628 N N . PRO A 1 88 ? -15.444 -1.846 21.705 1.00 94.00 88 PRO A N 1
ATOM 629 C CA . PRO A 1 88 ? -15.824 -0.591 21.062 1.00 94.00 88 PRO A CA 1
ATOM 630 C C . PRO A 1 88 ? -14.732 0.477 21.209 1.00 94.00 88 PRO A C 1
ATOM 632 O O . PRO A 1 88 ? -14.330 0.815 22.325 1.00 94.00 88 PRO A O 1
ATOM 635 N N . THR A 1 89 ? -14.236 1.028 20.099 1.00 94.06 89 THR A N 1
ATOM 636 C CA . THR A 1 89 ? -13.129 1.992 20.139 1.00 94.06 89 THR A CA 1
ATOM 637 C C . THR A 1 89 ? -13.094 2.957 18.961 1.00 94.06 89 THR A C 1
ATOM 639 O O . THR A 1 89 ? -13.648 2.698 17.894 1.00 94.06 89 THR A O 1
ATOM 642 N N . MET A 1 90 ? -12.396 4.074 19.161 1.00 94.88 90 MET A N 1
ATOM 643 C CA . MET A 1 90 ? -12.081 5.036 18.111 1.00 94.88 90 MET A CA 1
ATOM 644 C C . MET A 1 90 ? -10.776 4.624 17.435 1.00 94.88 90 MET A C 1
ATOM 646 O O . MET A 1 90 ? -9.733 4.564 18.088 1.00 94.88 90 MET A O 1
ATOM 650 N N . ILE A 1 91 ? -10.834 4.372 16.132 1.00 95.12 91 ILE A N 1
ATOM 651 C CA . ILE A 1 91 ? -9.652 4.130 15.304 1.00 95.12 91 ILE A CA 1
ATOM 652 C C . ILE A 1 91 ? -9.346 5.358 14.458 1.00 95.12 91 ILE A C 1
ATOM 654 O O . ILE A 1 91 ? -10.256 6.094 14.075 1.00 95.12 91 ILE A O 1
ATOM 658 N N . THR A 1 92 ? -8.084 5.523 14.088 1.00 95.31 92 THR A N 1
ATOM 659 C CA . THR A 1 92 ? -7.650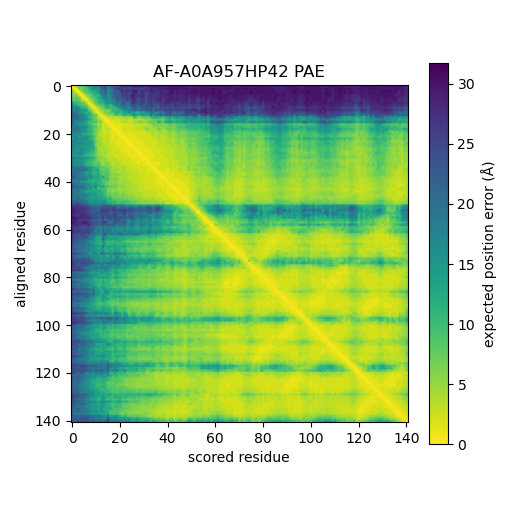 6.487 13.078 1.00 95.31 92 THR A CA 1
ATOM 660 C C . THR A 1 92 ? -6.926 5.749 11.966 1.00 95.31 92 THR A C 1
ATOM 662 O O . THR A 1 92 ? -5.944 5.051 12.212 1.00 95.31 92 THR A O 1
ATOM 665 N N . VAL A 1 93 ? -7.407 5.901 10.740 1.00 94.50 93 VAL A N 1
ATOM 666 C CA . VAL A 1 93 ? -6.755 5.404 9.533 1.00 94.50 93 VAL A CA 1
ATOM 667 C C . VAL A 1 93 ? -5.969 6.553 8.925 1.00 94.50 93 VAL A C 1
ATOM 669 O O . VAL A 1 93 ? -6.534 7.605 8.636 1.00 94.50 93 VAL A O 1
ATOM 672 N N . SER A 1 94 ? -4.677 6.342 8.717 1.00 91.88 94 SER A N 1
ATOM 673 C CA . SER A 1 94 ? -3.788 7.320 8.093 1.00 91.88 94 SER A CA 1
ATOM 674 C C . SER A 1 94 ? -3.039 6.673 6.945 1.00 91.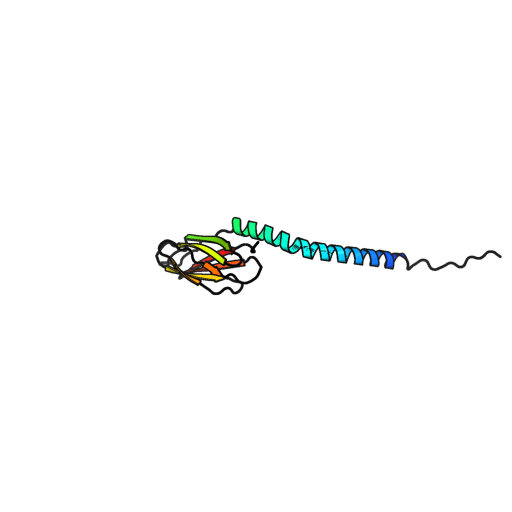88 94 SER A C 1
ATOM 676 O O . SER A 1 94 ? -2.597 5.530 7.048 1.00 91.88 94 SER A O 1
ATOM 678 N N . ASP A 1 95 ? -2.848 7.414 5.866 1.00 92.38 95 ASP A N 1
ATOM 679 C CA . ASP A 1 95 ? -2.023 6.976 4.752 1.00 92.38 95 ASP A CA 1
ATOM 680 C C . ASP A 1 95 ? -0.580 7.454 4.926 1.00 92.38 95 ASP A C 1
ATOM 682 O O . ASP A 1 95 ? -0.335 8.636 5.180 1.00 92.38 95 ASP A O 1
ATOM 686 N N . LYS A 1 96 ? 0.393 6.548 4.759 1.00 88.56 96 LYS A N 1
ATOM 687 C CA . LYS A 1 96 ? 1.817 6.909 4.833 1.00 88.56 96 LYS A CA 1
ATOM 688 C C . LYS A 1 96 ? 2.250 7.894 3.745 1.00 88.56 96 LYS A C 1
ATOM 690 O O . LYS A 1 96 ? 3.306 8.502 3.896 1.00 88.56 96 LYS A O 1
ATOM 695 N N . GLN A 1 97 ? 1.477 8.039 2.672 1.00 84.56 97 GLN A N 1
ATOM 696 C CA . GLN A 1 97 ? 1.826 8.868 1.516 1.00 84.56 97 GLN A CA 1
ATOM 697 C C . GLN A 1 97 ? 1.224 10.281 1.554 1.00 84.56 97 GLN A C 1
ATOM 699 O O . GLN A 1 97 ? 1.503 11.079 0.663 1.00 84.56 97 GLN A O 1
ATOM 704 N N . GLY A 1 98 ? 0.471 10.633 2.604 1.00 76.50 98 GLY A N 1
ATOM 705 C CA . GLY A 1 98 ? -0.016 12.004 2.813 1.00 76.50 98 GLY A CA 1
ATOM 706 C C . GLY A 1 98 ? -1.518 12.216 2.603 1.00 76.50 98 GLY A C 1
ATOM 707 O O . GLY A 1 98 ? -1.938 13.347 2.370 1.00 76.50 98 GLY A O 1
ATOM 708 N N . GLY A 1 99 ? -2.335 11.162 2.699 1.00 77.00 99 GLY A N 1
ATOM 709 C CA . GLY A 1 99 ? -3.797 11.279 2.771 1.00 77.00 99 GLY A CA 1
ATOM 710 C C . GLY A 1 99 ? -4.296 11.936 4.067 1.00 77.00 99 GLY A C 1
ATOM 711 O O . GLY A 1 99 ? -3.626 11.907 5.103 1.00 77.00 99 GLY A O 1
ATOM 712 N N . SER A 1 100 ? -5.496 12.526 4.024 1.00 85.81 100 SER A N 1
ATOM 713 C CA . SER A 1 100 ? -6.143 13.061 5.228 1.00 85.81 100 SER A CA 1
ATOM 714 C C . SER A 1 100 ? -6.547 11.911 6.156 1.00 85.81 100 SER A C 1
ATOM 716 O O . SER A 1 100 ? -7.260 11.010 5.708 1.00 85.81 100 SER A O 1
ATOM 718 N N . PRO A 1 101 ? -6.114 11.915 7.429 1.00 92.25 101 PRO A N 1
ATOM 719 C CA . PRO A 1 101 ? -6.465 10.854 8.355 1.00 92.25 101 PRO A CA 1
ATOM 720 C C . PRO A 1 101 ? -7.969 10.865 8.633 1.00 92.25 101 PRO A C 1
ATOM 722 O O . PRO A 1 101 ? -8.577 11.925 8.794 1.00 92.25 101 PRO A O 1
ATOM 725 N N . VAL A 1 102 ? -8.558 9.677 8.713 1.00 94.50 102 VAL A N 1
ATOM 726 C CA . VAL A 1 102 ? -9.987 9.485 8.974 1.00 94.50 102 VAL A CA 1
ATOM 727 C C . VAL A 1 102 ? -10.152 8.747 10.288 1.00 94.50 102 VAL A C 1
ATOM 729 O O . VAL A 1 102 ? -9.532 7.709 10.511 1.00 94.50 102 VAL A O 1
ATOM 732 N N . THR A 1 103 ? -11.004 9.277 11.159 1.00 95.69 103 THR A N 1
ATOM 733 C CA . THR A 1 103 ? -11.322 8.656 12.445 1.00 95.69 103 THR A CA 1
ATOM 734 C C . THR A 1 103 ? -12.710 8.034 12.383 1.00 95.69 103 THR A C 1
ATOM 736 O O . THR A 1 103 ? -13.653 8.674 11.920 1.00 95.69 103 THR A O 1
ATOM 739 N N . ALA A 1 104 ? -12.847 6.806 12.874 1.00 95.81 104 ALA A N 1
ATOM 740 C CA . ALA A 1 104 ? -14.117 6.090 12.925 1.00 95.81 104 ALA A CA 1
ATOM 741 C C . ALA A 1 104 ? -14.336 5.450 14.299 1.00 95.81 104 ALA A C 1
ATOM 743 O O . ALA A 1 104 ? -13.389 5.008 14.947 1.00 95.81 104 ALA A O 1
ATOM 744 N N . ASN A 1 105 ? -15.598 5.394 14.727 1.00 96.12 105 ASN A N 1
ATOM 745 C CA . ASN A 1 105 ? -16.014 4.607 15.883 1.00 96.12 105 ASN A CA 1
ATOM 746 C C . ASN A 1 105 ? -16.360 3.192 15.414 1.00 96.12 105 ASN A C 1
ATOM 748 O O . ASN A 1 105 ? -17.237 3.021 14.565 1.00 96.12 105 ASN A O 1
ATOM 752 N N . CYS A 1 106 ? -15.671 2.194 15.952 1.00 95.81 106 CYS A N 1
ATOM 753 C CA . CYS A 1 106 ? -15.834 0.798 15.582 1.00 95.81 106 CYS A CA 1
ATOM 754 C C . CYS A 1 106 ? -16.410 0.043 16.772 1.00 95.81 106 CYS A C 1
ATOM 756 O O . CYS A 1 106 ? -15.784 -0.029 17.826 1.00 95.81 106 CYS A O 1
ATOM 758 N N . ASN A 1 107 ? -17.610 -0.509 16.596 1.00 94.12 107 ASN A N 1
ATOM 759 C CA . ASN A 1 107 ? -18.319 -1.280 17.611 1.00 94.12 107 ASN A CA 1
ATOM 760 C C . ASN A 1 107 ? -18.434 -2.718 17.093 1.00 94.12 107 ASN A C 1
ATOM 762 O O . ASN A 1 107 ? -19.314 -3.020 16.289 1.00 94.12 107 ASN A O 1
ATOM 766 N N . ASN A 1 108 ? -17.454 -3.555 17.445 1.00 91.06 108 ASN A N 1
ATOM 767 C CA . ASN A 1 108 ? -17.119 -4.852 16.829 1.00 91.06 108 ASN A CA 1
ATOM 768 C C . ASN A 1 108 ? -16.591 -4.768 15.385 1.00 91.06 108 ASN A C 1
ATOM 770 O O . ASN A 1 108 ? -15.757 -5.575 14.999 1.00 91.06 108 ASN A O 1
ATOM 774 N N . GLY A 1 109 ? -16.971 -3.757 14.604 1.00 93.44 109 GLY A N 1
ATOM 775 C CA . GLY A 1 109 ? -16.364 -3.480 13.303 1.00 93.44 109 GLY A CA 1
ATOM 776 C C . GLY A 1 109 ? -16.805 -2.150 12.698 1.00 93.44 109 GLY A C 1
ATOM 777 O O . GLY A 1 109 ? -17.695 -1.477 13.223 1.00 93.44 109 GLY A O 1
ATOM 778 N N . CYS A 1 110 ? -16.149 -1.743 11.614 1.00 95.62 110 CYS A N 1
ATOM 779 C CA . CYS A 1 110 ? -16.419 -0.497 10.891 1.00 95.62 110 CYS A CA 1
ATOM 780 C C . CYS A 1 110 ? -15.808 -0.530 9.481 1.00 95.62 110 CYS A C 1
A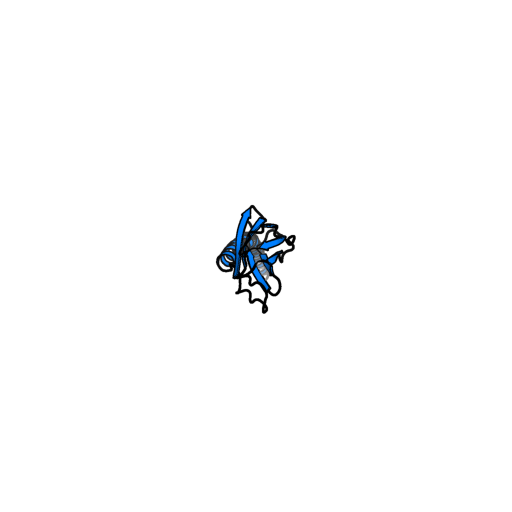TOM 782 O O . CYS A 1 110 ? -14.911 -1.327 9.194 1.00 95.62 110 CYS A O 1
ATOM 784 N N . THR A 1 111 ? -16.295 0.349 8.602 1.00 94.69 111 THR A N 1
ATOM 785 C CA . THR A 1 111 ? -15.830 0.462 7.210 1.00 94.69 111 THR A CA 1
ATOM 786 C C . THR A 1 111 ? -15.460 1.897 6.812 1.00 94.69 111 THR A C 1
ATOM 788 O O . THR A 1 111 ? -16.117 2.475 5.947 1.00 94.69 111 THR A O 1
ATOM 791 N N . PRO A 1 112 ? -14.454 2.531 7.450 1.00 94.00 112 PRO A N 1
ATOM 792 C CA . PRO A 1 112 ? -14.044 3.881 7.068 1.00 94.00 112 PRO A CA 1
ATOM 793 C C . PRO A 1 112 ? -13.542 3.940 5.622 1.00 94.00 112 PRO A C 1
ATOM 795 O O . PRO A 1 112 ? -12.794 3.067 5.171 1.00 94.00 112 PRO A O 1
ATOM 798 N N . ASP A 1 113 ? -13.914 5.005 4.917 1.00 91.81 113 ASP A N 1
ATOM 799 C CA . ASP A 1 113 ? -13.301 5.393 3.654 1.00 91.81 113 ASP A CA 1
ATOM 800 C C . ASP A 1 113 ? -12.174 6.399 3.897 1.00 91.81 113 ASP A C 1
ATOM 802 O O . ASP A 1 113 ? -12.284 7.283 4.742 1.00 91.81 113 ASP A O 1
ATOM 806 N N . ILE A 1 114 ? -11.083 6.272 3.150 1.00 91.12 114 ILE A N 1
ATOM 807 C CA . ILE A 1 114 ? -9.977 7.228 3.157 1.00 91.12 114 ILE A CA 1
ATOM 808 C C . ILE A 1 114 ? -9.617 7.611 1.724 1.00 91.12 114 ILE A C 1
ATOM 810 O O . ILE A 1 114 ? -9.656 6.787 0.806 1.00 91.12 114 ILE A O 1
ATOM 814 N N . PHE A 1 115 ? -9.263 8.880 1.537 1.00 89.62 115 PHE A N 1
ATOM 815 C CA . PHE A 1 115 ? -8.629 9.345 0.312 1.00 89.62 115 PHE A CA 1
ATOM 816 C C . PHE A 1 115 ? -7.116 9.179 0.451 1.00 89.62 115 PHE A C 1
ATOM 818 O O . PHE A 1 115 ? -6.489 9.862 1.267 1.00 89.62 115 PHE A O 1
ATOM 825 N N . VAL A 1 116 ? -6.542 8.246 -0.307 1.00 87.94 116 VAL A N 1
ATOM 826 C CA . VAL A 1 116 ? -5.098 7.985 -0.279 1.00 87.94 116 VAL A CA 1
ATOM 827 C C . VAL A 1 116 ? -4.349 9.005 -1.133 1.00 87.94 116 VAL A C 1
ATOM 829 O O . VAL A 1 116 ? -4.914 9.583 -2.065 1.00 87.94 116 VAL A O 1
ATOM 832 N N . GLY A 1 117 ? -3.097 9.289 -0.789 1.00 83.56 117 GLY A N 1
ATOM 833 C CA . GLY A 1 117 ? -2.262 10.261 -1.484 1.00 83.56 117 GLY A CA 1
ATOM 834 C C . GLY A 1 117 ? -1.448 9.627 -2.611 1.00 83.56 117 GLY A C 1
ATOM 835 O O . GLY A 1 117 ? -0.768 8.635 -2.402 1.00 83.56 117 GLY A O 1
ATOM 836 N N . GLY A 1 118 ? -1.447 10.258 -3.788 1.00 77.88 118 GLY A N 1
ATOM 837 C CA . GLY A 1 118 ? -0.538 9.918 -4.889 1.00 77.88 118 GLY A CA 1
ATOM 838 C C . GLY A 1 118 ? -1.051 8.849 -5.871 1.00 77.88 118 GLY A C 1
ATOM 839 O O . GLY A 1 118 ? -2.078 8.224 -5.625 1.00 77.88 118 GLY A O 1
ATOM 840 N N . PRO A 1 119 ? -0.359 8.664 -7.015 1.00 72.75 119 PRO A N 1
ATOM 841 C CA . PRO A 1 119 ? -0.755 7.731 -8.080 1.00 72.75 119 PRO A CA 1
ATOM 842 C C . PRO A 1 119 ? -0.279 6.286 -7.846 1.00 72.75 119 PRO A C 1
ATOM 844 O O . PRO A 1 119 ? -0.483 5.421 -8.693 1.00 72.75 119 PRO A O 1
ATOM 847 N N . SER A 1 120 ? 0.419 6.034 -6.740 1.00 82.75 120 SER A N 1
ATOM 848 C CA . SER A 1 120 ? 1.116 4.779 -6.475 1.00 82.75 120 SER A CA 1
ATOM 849 C C . SER A 1 120 ? 0.392 3.955 -5.417 1.00 82.75 120 SER A C 1
ATOM 851 O O . SER A 1 120 ? -0.426 4.452 -4.652 1.00 82.75 120 SER A O 1
ATOM 853 N N . SER A 1 121 ? 0.747 2.677 -5.330 1.00 87.38 121 SER A N 1
ATOM 854 C CA . SER A 1 121 ? 0.366 1.832 -4.201 1.00 87.38 121 SER A CA 1
ATOM 855 C C . SER A 1 121 ? 0.998 2.293 -2.901 1.00 87.38 121 SER A C 1
ATOM 857 O O . SER A 1 121 ? 2.118 2.813 -2.931 1.00 87.38 121 SER A O 1
ATOM 859 N N . GLY A 1 122 ? 0.379 1.984 -1.766 1.00 89.00 122 GLY A N 1
ATOM 860 C CA . GLY A 1 122 ? 0.877 2.439 -0.477 1.00 89.00 122 GLY A CA 1
ATOM 861 C C . GLY A 1 122 ? 0.440 1.599 0.709 1.00 89.00 122 GLY A C 1
ATOM 862 O O . GLY A 1 122 ? 0.014 0.450 0.595 1.00 89.00 122 GLY A O 1
ATOM 863 N N . THR A 1 123 ? 0.628 2.164 1.898 1.00 89.69 123 THR A N 1
ATOM 864 C CA . THR A 1 123 ? 0.309 1.497 3.161 1.00 89.69 123 THR A CA 1
ATOM 865 C C . THR A 1 123 ? -0.482 2.428 4.054 1.00 89.69 123 THR A C 1
ATOM 867 O O . THR A 1 123 ? -0.032 3.522 4.399 1.00 89.69 123 THR A O 1
ATOM 870 N N . LEU A 1 124 ? -1.637 1.936 4.470 1.00 91.25 124 LEU A N 1
ATOM 871 C CA . LEU A 1 124 ? -2.477 2.537 5.482 1.00 91.25 124 LEU A CA 1
ATOM 872 C C . LEU A 1 124 ? -2.054 2.022 6.852 1.00 91.25 124 LEU A C 1
ATOM 874 O O . LEU A 1 124 ? -1.727 0.846 7.024 1.00 91.25 124 LEU A O 1
ATOM 878 N N . ILE A 1 125 ? -2.068 2.912 7.831 1.00 91.94 125 ILE A N 1
ATOM 879 C CA . ILE A 1 125 ? -1.879 2.594 9.238 1.00 91.94 125 ILE A CA 1
ATOM 880 C C . ILE A 1 125 ? -3.219 2.800 9.924 1.00 91.94 125 ILE A C 1
ATOM 882 O O . ILE A 1 125 ? -3.706 3.923 10.032 1.00 91.94 125 ILE A O 1
ATOM 886 N N . VAL A 1 126 ? -3.799 1.709 10.400 1.00 93.88 126 VAL A N 1
ATOM 887 C CA . VAL A 1 126 ? -4.963 1.720 11.277 1.00 93.88 126 VAL A CA 1
ATOM 888 C C . VAL A 1 126 ? -4.452 1.772 12.708 1.00 93.88 126 VAL A C 1
ATOM 890 O O . VAL A 1 126 ? -3.791 0.844 13.165 1.00 93.88 126 VAL A O 1
ATOM 893 N N . THR A 1 127 ? -4.721 2.863 13.406 1.00 93.44 127 THR A N 1
ATOM 894 C CA . THR A 1 127 ? -4.261 3.106 14.774 1.00 93.44 127 THR A CA 1
ATOM 895 C C . THR A 1 127 ? -5.443 3.011 15.723 1.00 93.44 127 THR A C 1
ATOM 897 O O . THR A 1 127 ? -6.435 3.709 15.529 1.00 93.44 127 THR A O 1
ATOM 900 N N . ALA A 1 128 ? -5.330 2.184 16.755 1.00 93.81 128 ALA A N 1
ATOM 901 C CA . ALA A 1 128 ? -6.227 2.172 17.905 1.00 93.81 128 ALA A CA 1
ATOM 902 C C . ALA A 1 128 ? -5.423 2.482 19.183 1.00 93.81 128 ALA A C 1
ATOM 904 O O . ALA A 1 128 ? -4.187 2.512 19.164 1.00 93.81 128 ALA A O 1
ATOM 905 N N . PRO A 1 129 ? -6.083 2.759 20.319 1.00 92.25 129 PRO A N 1
ATOM 906 C CA . PRO A 1 129 ? -5.382 3.014 21.570 1.00 92.25 129 PRO A CA 1
ATOM 907 C C . PRO A 1 129 ? -4.468 1.841 21.958 1.00 92.25 129 PRO A C 1
ATOM 909 O O . PRO A 1 129 ? -4.941 0.794 22.378 1.00 92.25 129 PRO A O 1
ATOM 912 N N . GLY A 1 130 ? -3.149 2.024 21.869 1.00 89.56 130 GLY A N 1
ATOM 913 C CA . GLY A 1 130 ? -2.164 1.026 22.303 1.00 89.56 130 GLY A CA 1
ATOM 914 C C . GLY A 1 130 ? -1.784 -0.036 21.267 1.00 89.56 130 GLY A C 1
ATOM 915 O O . GLY A 1 130 ? -0.990 -0.913 21.595 1.00 89.56 130 GLY A O 1
ATOM 916 N N . ASN A 1 131 ? -2.298 0.032 20.037 1.00 91.88 131 ASN A N 1
ATOM 917 C CA . ASN A 1 131 ? -1.842 -0.810 18.932 1.00 91.88 131 ASN A CA 1
ATOM 918 C C . ASN A 1 131 ? -2.044 -0.138 17.571 1.00 91.88 131 ASN A C 1
ATOM 920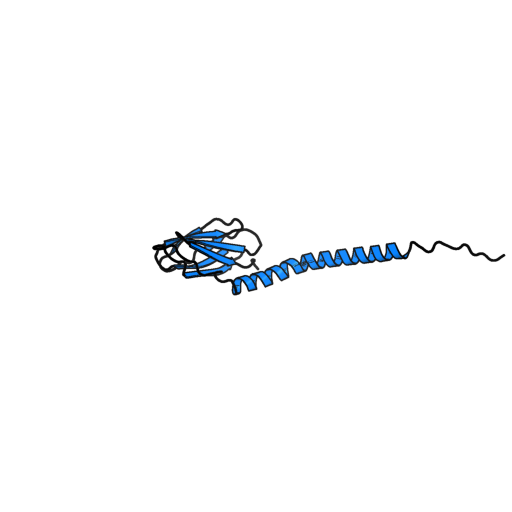 O O . ASN A 1 131 ? -2.734 0.869 17.406 1.00 91.88 131 ASN A O 1
ATOM 924 N N . SER A 1 132 ? -1.393 -0.686 16.557 1.00 92.25 132 SER A N 1
ATOM 925 C CA . SER A 1 132 ? -1.600 -0.252 15.184 1.00 92.25 132 SER A CA 1
ATOM 926 C C . SER A 1 132 ? -1.427 -1.425 14.242 1.00 92.25 132 SER A C 1
ATOM 928 O O . SER A 1 132 ? -0.692 -2.371 14.530 1.00 92.25 132 SER A O 1
ATOM 930 N N . LYS A 1 133 ? -2.101 -1.351 13.103 1.00 91.31 133 LYS A N 1
ATOM 931 C CA . LYS A 1 133 ? -2.078 -2.367 12.066 1.00 91.31 133 LYS A CA 1
ATOM 932 C C . LYS A 1 133 ? -1.795 -1.719 10.720 1.00 91.31 133 LYS A C 1
ATOM 9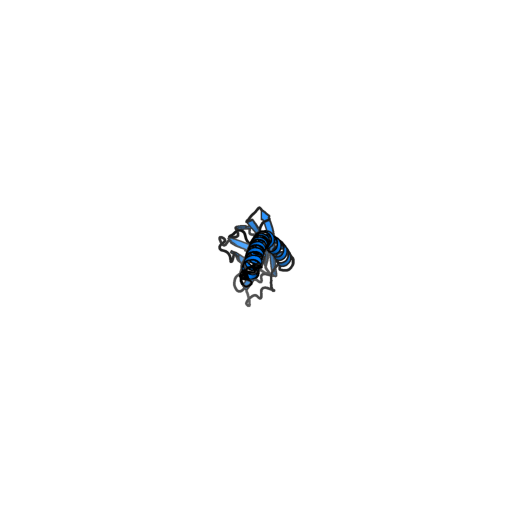34 O O . LYS A 1 133 ? -2.377 -0.693 10.389 1.00 91.31 133 LYS A O 1
ATOM 939 N N . SER A 1 134 ? -0.895 -2.319 9.948 1.00 91.38 134 SER A N 1
ATOM 940 C CA . SER A 1 134 ? -0.614 -1.888 8.580 1.00 91.38 134 SER A CA 1
ATOM 941 C C . SER A 1 134 ? -1.462 -2.672 7.584 1.00 91.38 134 SER A C 1
ATOM 943 O O . SER A 1 134 ? -1.654 -3.883 7.728 1.00 91.38 134 SER A O 1
ATOM 945 N N . VAL A 1 135 ? -1.974 -1.968 6.580 1.00 91.12 135 VAL A N 1
ATOM 946 C CA . VAL A 1 135 ? -2.773 -2.520 5.486 1.00 91.12 135 VAL A CA 1
ATOM 947 C C . VAL A 1 135 ? -2.203 -1.988 4.182 1.00 91.12 135 VAL A C 1
ATOM 949 O O . VAL A 1 135 ? -2.091 -0.776 4.003 1.00 91.12 135 VAL A O 1
ATOM 952 N N . PHE A 1 136 ? -1.814 -2.880 3.280 1.00 90.25 136 PHE A N 1
ATOM 953 C CA . PHE A 1 136 ? -1.324 -2.486 1.965 1.00 90.25 136 PHE A CA 1
ATOM 954 C C . PHE A 1 136 ? -2.500 -2.268 1.007 1.00 90.25 136 PHE A C 1
ATOM 956 O O . PHE A 1 136 ? -3.442 -3.056 1.027 1.00 90.25 136 PHE A O 1
ATOM 963 N N . TYR A 1 137 ? -2.445 -1.229 0.173 1.00 88.62 137 TYR A N 1
ATOM 964 C CA . TYR A 1 137 ? -3.395 -1.016 -0.924 1.00 88.62 137 TYR A CA 1
ATOM 96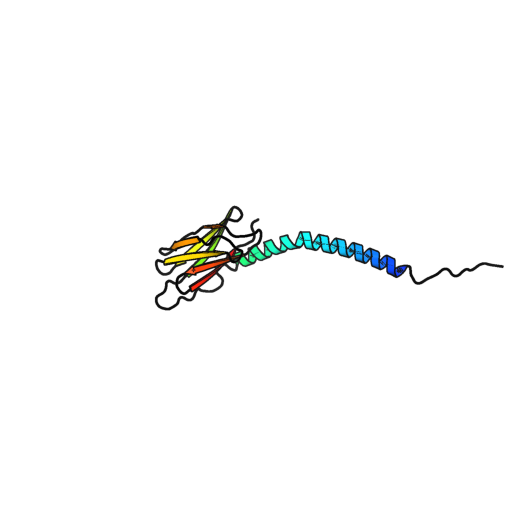5 C C . TYR A 1 137 ? -2.644 -0.935 -2.257 1.00 88.62 137 TYR A C 1
ATOM 967 O O . TYR A 1 137 ? -1.550 -0.360 -2.306 1.00 88.62 137 TYR A O 1
ATOM 975 N N . PRO A 1 138 ? -3.198 -1.512 -3.336 1.00 88.38 138 PRO A N 1
ATOM 976 C CA . PRO A 1 138 ? -2.537 -1.511 -4.623 1.00 88.38 138 PRO A CA 1
ATOM 977 C C . PRO A 1 138 ? -2.652 -0.150 -5.314 1.00 88.38 138 PRO A C 1
ATOM 979 O O . PRO A 1 138 ? -3.441 0.701 -4.905 1.00 88.38 138 PRO A O 1
ATOM 982 N N . ALA A 1 139 ? -1.853 0.059 -6.361 1.00 85.06 139 ALA A N 1
ATOM 983 C CA . ALA A 1 139 ? -1.973 1.251 -7.193 1.00 85.06 139 ALA A CA 1
ATOM 984 C C . ALA A 1 139 ? -3.350 1.262 -7.890 1.00 85.06 139 ALA A C 1
ATOM 986 O O . ALA A 1 139 ? -3.834 0.185 -8.260 1.00 85.06 139 ALA A O 1
ATOM 987 N N . PRO A 1 140 ? -3.983 2.435 -8.073 1.00 77.06 140 PRO A N 1
ATOM 988 C CA . PRO A 1 140 ? -5.209 2.539 -8.856 1.00 77.06 140 PRO A CA 1
ATOM 989 C C . PRO A 1 140 ? -4.996 2.016 -10.292 1.00 77.06 140 PRO A C 1
ATOM 991 O O . PRO A 1 140 ? -3.902 2.204 -10.835 1.00 77.06 140 PRO A O 1
ATOM 994 N N . PRO A 1 141 ? -6.002 1.349 -10.890 1.00 69.75 141 PRO A N 1
ATOM 995 C CA . PRO A 1 141 ? -5.944 0.879 -12.274 1.00 69.75 141 PRO A CA 1
ATOM 996 C C . PRO A 1 141 ? -5.919 2.020 -13.300 1.00 69.75 141 PRO A C 1
ATOM 998 O O . PRO A 1 141 ? -6.489 3.100 -13.017 1.00 69.75 141 PRO A O 1
#

Solvent-accessible surface area (backbone atoms only — not comparable to full-atom values): 7731 Å² total; per-residue (Å²): 138,87,88,82,83,85,75,88,85,86,64,76,62,64,54,54,54,50,54,52,51,52,53,50,50,54,52,50,53,53,50,49,68,63,45,48,60,56,53,49,47,52,53,30,45,51,47,24,73,72,28,58,32,61,60,86,32,66,43,41,91,99,38,51,29,53,76,42,42,33,66,43,87,70,59,76,55,36,38,32,34,48,36,29,33,77,40,75,43,63,33,37,42,33,35,78,68,68,21,67,66,37,76,43,76,24,69,52,37,41,68,54,66,37,52,54,36,74,85,55,51,52,46,35,38,40,34,40,66,65,30,56,35,41,26,39,45,44,36,59,133

Nearest PDB structures (foldseek):
  5yow-assembly1_A  TM=5.651E-01  e=5.639E-03  Heartland virus
  7skn-assembly1_B  TM=5.940E-01  e=6.268E-02  synthetic construct
  7skp-assembly1_A  TM=5.739E-01  e=6.605E-02  synthetic construct
  6ne9-assembly1_A  TM=6.051E-01  e=1.609E-01  Bacteroides intestinalis
  7y6e-assembly7_G  TM=5.603E-01  e=6.276E-01  Chelicerata

Radius of gyration: 27.52 Å; Cα contacts (8 Å, |Δi|>4): 275; chains: 1; bounding box: 74×25×90 Å

Mean predicted aligned error: 8.93 Å

Secondary structure (DSSP, 8-state):
---------SSHHHHHHHHHHHHHHHHHHHHHHHHHHHHHHHHHHHHHHH-TTBS--PPPTTS--EEEEEEEE-STTEEEEEEEESS-EEEEEEETTSPPPEEEEEBSEE--EEE--SSS-EEEEEEETTEEEEEEEPPP-

pLDDT: mean 85.74, std 10.93, range [48.66, 96.81]